Protein AF-A0A259DR73-F1 (afdb_monomer_lite)

Foldseek 3Di:
DVVVVVVVVVVVVVVVVVVVVCVPVVVVVVVVVLLVLLVVQVVLQVLLLVLQLVVCVVVVHFDWQALFSCVSPPVSPVDTRARPQPSHHFTFADQQRARPGDGGFKTKDWDDLVSLQSQLSFQVVLVHHSHAAADRTDDPGQWGKHADCDDRHVDHHGIIMTMGTRD

pLDDT: mean 85.94, std 10.01, range [55.09, 95.25]

Structure (mmCIF, N/CA/C/O backbone):
data_AF-A0A259DR73-F1
#
_entry.id   AF-A0A259DR73-F1
#
loop_
_atom_site.group_PDB
_atom_site.id
_atom_site.type_symbol
_atom_site.label_atom_id
_atom_site.label_alt_id
_atom_site.label_comp_id
_atom_site.label_asym_id
_atom_site.label_entity_id
_atom_site.label_seq_id
_atom_site.pdbx_PDB_ins_code
_atom_site.Cartn_x
_atom_site.Cartn_y
_atom_site.Cartn_z
_atom_site.occupancy
_atom_site.B_iso_or_equiv
_atom_site.auth_seq_id
_atom_site.auth_comp_id
_atom_site.auth_asym_id
_atom_site.auth_atom_id
_atom_site.pdbx_PDB_model_num
ATOM 1 N N . MET A 1 1 ? 30.037 30.931 -51.517 1.00 56.00 1 MET A N 1
ATOM 2 C CA . MET A 1 1 ? 29.600 29.551 -51.194 1.00 56.00 1 MET A CA 1
ATOM 3 C C . MET A 1 1 ? 30.003 29.092 -49.783 1.00 56.00 1 MET A C 1
ATOM 5 O O . MET A 1 1 ? 29.353 28.203 -49.258 1.00 56.00 1 MET A O 1
ATOM 9 N N . ALA A 1 2 ? 30.996 29.715 -49.125 1.00 55.09 2 ALA A N 1
ATOM 10 C CA . ALA A 1 2 ? 31.424 29.353 -47.763 1.00 55.09 2 ALA A CA 1
ATOM 11 C C . ALA A 1 2 ? 30.376 29.614 -46.653 1.00 55.09 2 ALA A C 1
ATOM 13 O O . ALA A 1 2 ? 30.299 28.851 -45.695 1.00 55.09 2 ALA A O 1
ATOM 14 N N . ASN A 1 3 ? 29.512 30.628 -46.808 1.00 58.41 3 ASN A N 1
ATOM 15 C CA . ASN A 1 3 ? 28.496 30.975 -45.797 1.00 58.41 3 ASN A CA 1
ATOM 16 C C . ASN A 1 3 ? 27.394 29.910 -45.634 1.00 58.41 3 ASN A C 1
ATOM 18 O O . ASN A 1 3 ? 26.783 29.823 -44.575 1.00 58.41 3 ASN A O 1
ATOM 22 N N . VAL A 1 4 ? 27.155 29.079 -46.655 1.00 63.78 4 VAL A N 1
ATOM 23 C CA . VAL A 1 4 ? 26.153 27.997 -46.598 1.00 63.78 4 VAL A CA 1
ATOM 24 C C . VAL A 1 4 ? 26.691 26.793 -45.816 1.00 63.78 4 VAL A C 1
ATOM 26 O O . VAL A 1 4 ? 25.956 26.169 -45.057 1.00 63.78 4 VAL A O 1
ATOM 29 N N . LEU A 1 5 ? 27.993 26.507 -45.930 1.00 61.19 5 LEU A N 1
ATOM 30 C CA . LEU A 1 5 ? 28.641 25.403 -45.214 1.00 61.19 5 LEU A CA 1
ATOM 31 C C . LEU A 1 5 ? 28.715 25.650 -43.701 1.00 61.19 5 LEU A C 1
ATOM 33 O O . LEU A 1 5 ? 28.442 24.739 -42.925 1.00 61.19 5 LEU A O 1
ATOM 37 N N . LEU A 1 6 ? 29.001 26.885 -43.275 1.00 63.97 6 LEU A N 1
ATOM 38 C CA . LEU A 1 6 ? 29.009 27.255 -41.852 1.00 63.97 6 LEU A CA 1
ATOM 39 C C . LEU A 1 6 ? 27.612 27.167 -41.207 1.00 63.97 6 LEU A C 1
ATOM 41 O O . LEU A 1 6 ? 27.499 26.759 -40.053 1.00 63.97 6 LEU A O 1
ATOM 45 N N . GLY A 1 7 ? 26.548 27.480 -41.957 1.00 66.25 7 GLY A N 1
ATOM 46 C CA . GLY A 1 7 ? 25.166 27.362 -41.478 1.00 66.25 7 GLY A CA 1
ATOM 47 C C . GLY A 1 7 ? 24.722 25.914 -41.245 1.00 66.25 7 GLY A C 1
ATOM 48 O O . GLY A 1 7 ? 24.082 25.619 -40.238 1.00 66.25 7 GLY A O 1
ATOM 49 N N . ILE A 1 8 ? 25.110 24.991 -42.131 1.00 72.94 8 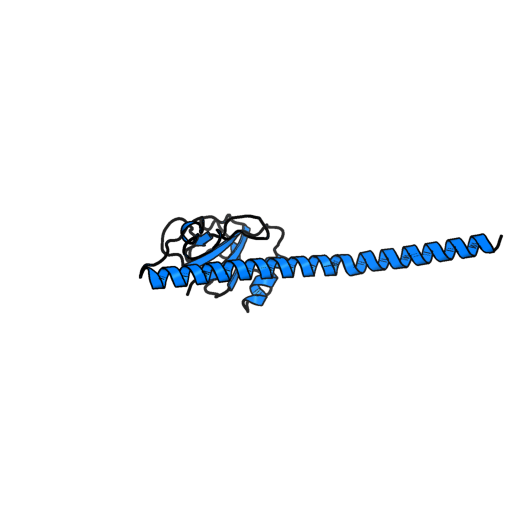ILE A N 1
ATOM 50 C CA . ILE A 1 8 ? 24.753 23.567 -42.008 1.00 72.94 8 ILE A CA 1
ATOM 51 C C . ILE A 1 8 ? 25.466 22.922 -40.812 1.00 72.94 8 ILE A C 1
ATOM 53 O O . ILE A 1 8 ? 24.841 22.177 -40.059 1.00 72.94 8 ILE A O 1
ATOM 57 N N . VAL A 1 9 ? 26.740 23.254 -40.573 1.00 71.81 9 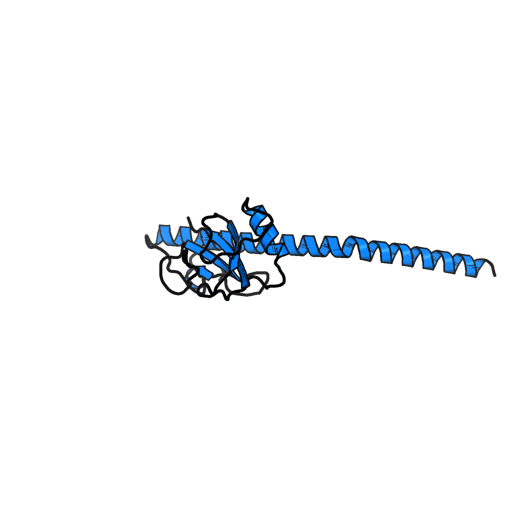VAL A N 1
ATOM 58 C CA . VAL A 1 9 ? 27.486 22.740 -39.409 1.00 71.81 9 VAL A CA 1
ATOM 59 C C . VAL A 1 9 ? 26.875 23.231 -38.089 1.00 71.81 9 VAL A C 1
ATOM 61 O O . VAL A 1 9 ? 26.753 22.450 -37.146 1.00 71.81 9 VAL A O 1
ATOM 64 N N . GLY A 1 10 ? 26.417 24.487 -38.028 1.00 73.31 10 GLY A N 1
ATOM 65 C CA . GLY A 1 10 ? 25.729 25.027 -36.850 1.00 73.31 10 GLY A CA 1
ATOM 66 C C . GLY A 1 10 ? 24.418 24.303 -36.525 1.00 73.31 10 GLY A C 1
ATOM 67 O O . GLY A 1 10 ? 24.150 24.003 -35.363 1.00 73.31 10 GLY A O 1
ATOM 68 N N . ILE A 1 11 ? 23.629 23.952 -37.546 1.00 78.06 11 ILE A N 1
ATOM 69 C CA . ILE A 1 11 ? 22.363 23.224 -37.363 1.00 78.06 11 ILE A CA 1
ATOM 70 C C . ILE A 1 11 ? 22.615 21.787 -36.895 1.00 78.06 11 ILE A C 1
ATOM 72 O O . ILE A 1 11 ? 21.940 21.321 -35.980 1.00 78.06 11 ILE A O 1
ATOM 76 N N . VAL A 1 12 ? 23.608 21.091 -37.460 1.00 76.50 12 VAL A N 1
ATOM 77 C CA . VAL A 1 12 ? 23.939 19.712 -37.053 1.00 76.50 12 VAL A CA 1
ATOM 78 C C . VAL A 1 12 ? 24.401 19.657 -35.593 1.00 76.50 12 VAL A C 1
ATOM 80 O O . VAL A 1 12 ? 23.997 18.755 -34.860 1.00 76.50 12 VAL A O 1
ATOM 83 N N . LEU A 1 13 ? 25.172 20.647 -35.131 1.00 77.94 13 LEU A N 1
ATOM 84 C CA . LEU A 1 13 ? 25.562 20.749 -33.722 1.00 77.94 13 LEU A CA 1
ATOM 85 C C . LEU A 1 13 ? 24.364 21.041 -32.808 1.00 77.94 13 LEU A C 1
ATOM 87 O O . LEU A 1 13 ? 24.239 20.426 -31.751 1.00 77.94 13 LEU A O 1
ATOM 91 N N . PHE A 1 14 ? 23.449 21.921 -33.219 1.00 76.69 14 PHE A N 1
ATOM 92 C CA . PHE A 1 14 ? 22.260 22.246 -32.425 1.00 76.69 14 PHE A CA 1
ATOM 93 C C . PHE A 1 14 ? 21.297 21.055 -32.295 1.00 76.69 14 PHE A C 1
ATOM 95 O O . PHE A 1 14 ? 20.758 20.806 -31.218 1.00 76.69 14 PHE A O 1
ATOM 102 N N . VAL A 1 15 ? 21.131 20.277 -33.370 1.00 76.69 15 VAL A N 1
ATOM 103 C CA . VAL A 1 15 ? 20.345 19.033 -33.355 1.00 76.69 15 VAL A CA 1
ATOM 104 C C . VAL A 1 15 ? 21.037 17.949 -32.520 1.00 76.69 15 VAL A C 1
ATOM 106 O O . VAL A 1 15 ? 20.371 17.241 -31.774 1.00 76.69 15 VAL A O 1
ATOM 109 N N . GLY A 1 16 ? 22.368 17.840 -32.573 1.00 73.19 16 GLY A N 1
ATOM 110 C CA . GLY A 1 16 ? 23.120 16.892 -31.745 1.00 73.19 16 GLY A CA 1
ATOM 111 C C . GLY A 1 16 ? 22.995 17.167 -30.242 1.00 73.19 16 GLY A C 1
ATOM 112 O O . GLY A 1 16 ? 22.756 16.242 -29.465 1.00 73.19 16 GLY A O 1
ATOM 113 N N . LEU A 1 17 ? 23.093 18.437 -29.825 1.00 68.75 17 LEU A N 1
ATOM 114 C CA . LEU A 1 17 ? 22.930 18.817 -28.417 1.00 68.75 17 LEU A CA 1
ATOM 115 C C . LEU A 1 17 ? 21.487 18.651 -27.919 1.00 68.75 17 LEU A C 1
ATOM 117 O O . LEU A 1 17 ? 21.289 18.237 -26.776 1.00 68.75 17 LEU A O 1
ATOM 121 N N . SER A 1 18 ? 20.480 18.941 -28.747 1.00 69.00 18 SER A N 1
ATOM 122 C CA . SER A 1 18 ? 19.077 18.766 -28.349 1.00 69.00 18 SER A CA 1
ATOM 123 C C . SER A 1 18 ? 18.697 17.290 -28.208 1.00 69.00 18 SER A C 1
ATOM 125 O O . SER A 1 18 ? 18.012 16.928 -27.250 1.00 69.00 18 SER A O 1
ATOM 127 N N . LEU A 1 19 ? 19.205 16.423 -29.090 1.00 63.12 19 LEU A N 1
ATOM 128 C CA . LEU A 1 19 ? 18.989 14.979 -29.001 1.00 63.12 19 LEU A CA 1
ATOM 129 C C . LEU A 1 19 ? 19.685 14.377 -27.770 1.00 63.12 19 LEU A C 1
ATOM 131 O O . LEU A 1 19 ? 19.090 13.559 -27.069 1.00 63.12 19 LEU A O 1
ATOM 135 N N . ALA A 1 20 ? 20.901 14.835 -27.456 1.00 64.62 20 ALA A N 1
ATOM 136 C CA . ALA A 1 20 ? 21.609 14.438 -26.240 1.00 64.62 20 ALA A CA 1
ATOM 137 C C . ALA A 1 20 ? 20.851 14.876 -24.971 1.00 64.62 20 ALA A C 1
ATOM 139 O O . ALA A 1 20 ? 20.664 14.070 -24.058 1.00 64.62 20 ALA A O 1
ATOM 140 N N . GLY A 1 21 ? 20.330 16.108 -24.942 1.00 61.81 21 GLY A N 1
ATOM 141 C CA . GLY A 1 21 ? 19.495 16.606 -23.845 1.00 61.81 21 GLY A CA 1
ATOM 142 C C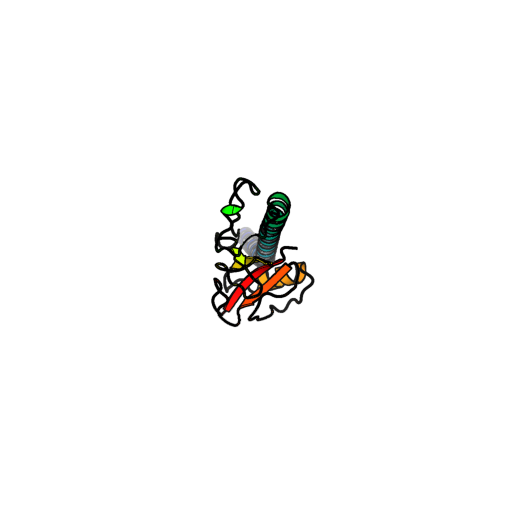 . GLY A 1 21 ? 18.214 15.789 -23.656 1.00 61.81 21 GLY A C 1
ATOM 143 O O . GLY A 1 21 ? 17.925 15.344 -22.548 1.00 61.81 21 GLY A O 1
ATOM 144 N N . ALA A 1 22 ? 17.482 15.505 -24.735 1.00 62.19 22 ALA A N 1
ATOM 145 C CA . ALA A 1 22 ? 16.272 14.687 -24.666 1.00 62.19 22 ALA A CA 1
ATOM 146 C C . ALA A 1 22 ? 16.558 13.255 -24.174 1.00 62.19 22 ALA A C 1
ATOM 148 O O . ALA A 1 22 ? 15.809 12.726 -23.353 1.00 62.19 22 ALA A O 1
ATOM 149 N N . SER A 1 23 ? 17.665 12.646 -24.619 1.00 62.84 23 SER A N 1
ATOM 150 C CA . SER A 1 23 ? 18.036 11.284 -24.209 1.00 62.84 23 SER A CA 1
ATOM 151 C C . SER A 1 23 ? 18.488 11.167 -22.751 1.00 62.84 23 SER A C 1
ATOM 153 O O . SER A 1 23 ? 18.261 10.131 -22.134 1.00 62.84 23 SER A O 1
ATOM 155 N N . TYR A 1 24 ? 19.099 12.212 -22.185 1.00 63.66 24 TYR A N 1
ATOM 156 C CA . TYR A 1 24 ? 19.611 12.180 -20.814 1.00 63.66 24 TYR A CA 1
ATOM 157 C C . TYR A 1 24 ? 18.548 12.589 -19.785 1.00 63.66 24 TYR A C 1
ATOM 159 O O . TYR A 1 24 ? 18.419 11.960 -18.738 1.00 63.66 24 TYR A O 1
ATOM 167 N N . PHE A 1 25 ? 17.739 13.609 -20.087 1.00 62.25 25 PHE A N 1
ATOM 168 C CA . PHE A 1 25 ? 16.704 14.093 -19.166 1.00 62.25 25 PHE A CA 1
ATOM 169 C C . PHE A 1 25 ? 15.415 13.255 -19.185 1.00 62.25 25 PHE A C 1
ATOM 171 O O . PHE A 1 25 ? 14.678 13.253 -18.198 1.00 62.25 25 PHE A O 1
ATOM 178 N N . GLY A 1 26 ? 15.144 12.517 -20.266 1.00 61.53 26 GLY A N 1
ATOM 179 C CA . GLY A 1 26 ? 13.992 11.613 -20.368 1.00 61.53 26 GLY A CA 1
ATOM 180 C C . GLY A 1 26 ? 13.895 10.583 -19.228 1.00 61.53 26 GLY A C 1
ATOM 181 O O . GLY A 1 26 ? 12.913 10.608 -18.488 1.00 61.53 26 GLY A O 1
ATOM 182 N N . PRO A 1 27 ? 14.894 9.705 -19.026 1.00 65.25 27 PRO A N 1
ATOM 183 C CA . PRO A 1 27 ? 14.836 8.696 -17.964 1.00 65.25 27 PRO A CA 1
ATOM 184 C C . PRO A 1 27 ? 14.828 9.312 -16.554 1.00 65.25 27 PRO A C 1
ATOM 186 O O . PRO A 1 27 ? 14.028 8.915 -15.716 1.00 65.25 27 PRO A O 1
ATOM 189 N N . LEU A 1 28 ? 15.609 10.371 -16.314 1.00 62.16 28 LEU A N 1
ATOM 190 C CA . LEU A 1 28 ? 15.656 11.043 -15.005 1.00 62.16 28 LEU A CA 1
ATOM 191 C C . LEU A 1 28 ? 14.304 11.639 -14.578 1.00 62.16 28 LEU A C 1
ATOM 193 O O . LEU A 1 28 ? 13.974 11.659 -13.393 1.00 62.16 28 LEU A O 1
ATOM 197 N N . THR A 1 29 ? 13.514 12.140 -15.530 1.00 66.38 29 THR A N 1
ATOM 198 C CA . THR A 1 29 ? 12.187 12.705 -15.235 1.00 66.38 29 THR A CA 1
ATOM 199 C C . THR A 1 29 ? 11.130 11.627 -14.995 1.00 66.38 29 THR A C 1
ATOM 201 O O . THR A 1 29 ? 10.272 11.810 -14.132 1.00 66.38 29 THR A O 1
ATOM 204 N N . SER A 1 30 ? 11.219 10.490 -15.692 1.00 71.75 30 SER A N 1
ATOM 205 C CA . SER A 1 30 ? 10.404 9.290 -15.441 1.00 71.75 30 SER A CA 1
ATOM 206 C C . SER A 1 30 ? 10.564 8.781 -14.005 1.00 71.75 30 SER A C 1
ATOM 208 O O . SER A 1 30 ? 9.573 8.564 -13.296 1.00 71.75 30 SER A O 1
ATOM 210 N N . ASP A 1 31 ? 11.810 8.656 -13.554 1.00 75.81 31 ASP A N 1
ATOM 211 C CA . ASP A 1 31 ?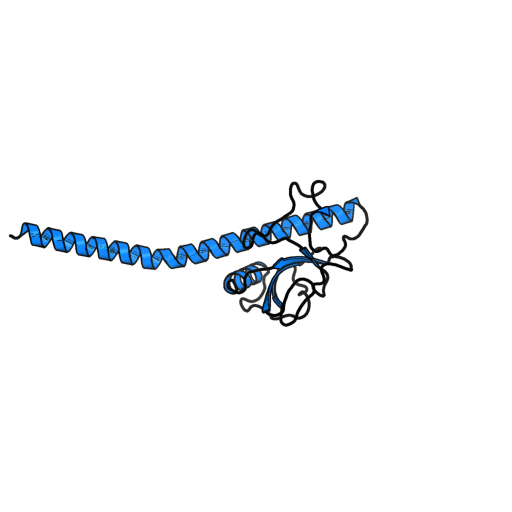 12.129 8.093 -12.241 1.00 75.81 31 ASP A CA 1
ATOM 212 C C . ASP A 1 31 ? 11.656 9.031 -11.123 1.00 75.81 31 ASP A C 1
ATOM 214 O O . ASP A 1 31 ? 10.970 8.605 -10.191 1.00 75.81 31 ASP A O 1
ATOM 218 N N . ALA A 1 32 ? 11.901 10.338 -11.277 1.00 79.31 32 ALA A N 1
ATOM 219 C CA . ALA A 1 32 ? 11.442 11.358 -10.335 1.00 79.31 32 ALA A CA 1
ATOM 220 C C . ALA A 1 32 ? 9.907 11.414 -10.216 1.00 79.31 32 ALA A C 1
ATOM 222 O O . ALA A 1 32 ? 9.371 11.594 -9.121 1.00 79.31 32 ALA A O 1
ATOM 223 N N . MET A 1 33 ? 9.171 11.235 -11.321 1.00 83.06 33 MET A N 1
ATOM 224 C CA . MET A 1 33 ? 7.705 11.160 -11.276 1.00 83.06 33 MET A CA 1
ATOM 225 C C . MET A 1 33 ? 7.215 9.903 -10.553 1.00 83.06 33 MET A C 1
ATOM 227 O O . MET A 1 33 ? 6.224 9.965 -9.823 1.00 83.06 33 MET A O 1
ATOM 231 N N . THR A 1 34 ? 7.894 8.773 -10.741 1.00 84.88 34 THR A N 1
ATOM 232 C CA . THR A 1 34 ? 7.565 7.507 -10.072 1.00 84.88 34 THR A CA 1
ATOM 233 C C . THR A 1 34 ? 7.793 7.608 -8.564 1.00 84.88 34 THR A C 1
ATOM 235 O O . THR A 1 34 ? 6.922 7.240 -7.778 1.00 84.88 34 THR A O 1
ATOM 238 N N . GLU A 1 35 ? 8.911 8.200 -8.151 1.00 86.56 35 GLU A N 1
ATOM 239 C CA . GLU A 1 35 ? 9.231 8.496 -6.753 1.00 86.56 35 GLU A CA 1
ATOM 240 C C . GLU A 1 35 ? 8.231 9.476 -6.111 1.00 86.56 35 GLU A C 1
ATOM 242 O O . GLU A 1 35 ? 7.744 9.240 -4.999 1.00 86.56 35 GLU A O 1
ATOM 247 N N . ALA A 1 36 ? 7.847 10.539 -6.823 1.00 87.00 36 ALA A N 1
ATOM 248 C CA . ALA A 1 36 ? 6.848 11.492 -6.345 1.00 87.00 36 ALA A CA 1
ATOM 249 C C . ALA A 1 36 ? 5.471 10.833 -6.150 1.00 87.00 36 ALA A C 1
ATOM 251 O O . ALA A 1 36 ? 4.813 11.043 -5.129 1.00 87.00 36 ALA A O 1
ATOM 252 N N . ARG A 1 37 ? 5.048 9.986 -7.098 1.00 89.69 37 ARG A N 1
ATOM 253 C CA . ARG A 1 37 ? 3.800 9.212 -7.007 1.00 89.69 37 ARG A CA 1
ATOM 254 C C . ARG A 1 37 ? 3.824 8.214 -5.852 1.00 89.69 37 ARG A C 1
ATOM 256 O O . ARG A 1 37 ? 2.840 8.122 -5.118 1.00 89.69 37 ARG A O 1
ATOM 263 N N . ALA A 1 38 ? 4.942 7.515 -5.659 1.00 90.19 38 ALA A N 1
ATOM 264 C CA . ALA A 1 38 ? 5.133 6.603 -4.536 1.00 90.19 38 ALA A CA 1
ATOM 265 C C . ALA A 1 38 ? 5.010 7.330 -3.194 1.00 90.19 38 ALA A C 1
ATOM 267 O O . ALA A 1 38 ? 4.295 6.878 -2.302 1.00 90.19 38 ALA A O 1
ATOM 268 N N . SER A 1 39 ? 5.672 8.482 -3.075 1.00 91.62 39 SER A N 1
ATOM 269 C CA . SER A 1 39 ? 5.646 9.316 -1.872 1.00 91.62 39 SER A CA 1
ATOM 270 C C . SER A 1 39 ? 4.238 9.832 -1.576 1.00 91.62 39 SER A C 1
ATOM 272 O O . SER A 1 39 ? 3.776 9.744 -0.439 1.00 91.62 39 SER A O 1
ATOM 274 N N . GLY A 1 40 ? 3.517 10.282 -2.609 1.00 91.94 40 GLY A N 1
ATOM 275 C CA . GLY A 1 40 ? 2.112 10.671 -2.496 1.00 91.94 40 GLY A CA 1
ATOM 276 C C . GLY A 1 40 ? 1.234 9.528 -1.985 1.00 91.94 40 GLY A C 1
ATOM 277 O O . GLY A 1 40 ? 0.471 9.716 -1.042 1.00 91.94 40 GLY A O 1
ATOM 278 N N . LEU A 1 41 ? 1.397 8.319 -2.534 1.00 93.00 41 LEU A N 1
ATOM 279 C CA . LEU A 1 41 ? 0.658 7.141 -2.080 1.00 93.00 41 LEU A CA 1
ATOM 280 C C . LEU A 1 41 ? 0.975 6.780 -0.621 1.00 93.00 41 LEU A C 1
ATOM 282 O O . LEU A 1 41 ? 0.053 6.531 0.152 1.00 93.00 41 LEU A O 1
ATOM 286 N N . ILE A 1 42 ? 2.251 6.781 -0.220 1.00 93.62 42 ILE A N 1
ATOM 287 C CA . ILE A 1 42 ? 2.658 6.536 1.175 1.00 93.62 42 ILE A CA 1
ATOM 288 C C . ILE A 1 42 ? 1.997 7.553 2.108 1.00 93.62 42 ILE A C 1
ATOM 290 O O . ILE A 1 42 ? 1.501 7.183 3.174 1.00 93.62 42 ILE A O 1
ATOM 294 N N . GLN A 1 43 ? 1.958 8.824 1.708 1.00 93.69 43 GLN A N 1
ATOM 295 C CA . GLN A 1 43 ? 1.341 9.873 2.505 1.00 93.69 43 GLN A CA 1
ATOM 296 C C . GLN A 1 43 ? -0.170 9.667 2.640 1.00 93.69 43 GLN A C 1
ATOM 298 O O . GLN A 1 43 ? -0.674 9.741 3.759 1.00 93.69 43 GLN A O 1
ATOM 303 N N . THR A 1 44 ? -0.871 9.312 1.558 1.00 93.38 44 THR A N 1
ATOM 304 C CA . THR A 1 44 ? -2.299 8.957 1.596 1.00 93.38 44 THR A CA 1
ATOM 305 C C . THR A 1 44 ? -2.570 7.752 2.502 1.00 93.38 44 THR A C 1
ATOM 307 O O . THR A 1 44 ? -3.508 7.772 3.299 1.00 93.38 44 THR A O 1
ATOM 310 N N . LEU A 1 45 ? -1.751 6.699 2.427 1.00 94.50 45 LEU A N 1
ATOM 311 C CA . LEU A 1 45 ? -1.885 5.538 3.315 1.00 94.50 45 LEU A CA 1
ATOM 312 C C . LEU A 1 45 ? -1.640 5.932 4.780 1.00 94.50 45 LEU A C 1
ATOM 314 O O . LEU A 1 45 ? -2.378 5.495 5.661 1.00 94.50 45 LEU A O 1
ATOM 318 N N . SER A 1 46 ? -0.666 6.810 5.038 1.00 94.75 46 SER A N 1
ATOM 319 C CA . SER A 1 46 ? -0.344 7.301 6.382 1.00 94.75 46 SER A CA 1
ATOM 320 C C . SER A 1 46 ? -1.438 8.151 7.001 1.00 94.75 46 SER A C 1
ATOM 322 O O . SER A 1 46 ? -1.776 7.950 8.167 1.00 94.75 46 SER A O 1
ATOM 324 N N . THR A 1 47 ? -2.006 9.094 6.250 1.00 94.25 47 THR A N 1
ATOM 325 C CA . THR A 1 47 ? -3.118 9.915 6.741 1.00 94.25 47 THR A CA 1
ATOM 326 C C . THR A 1 47 ? -4.338 9.052 7.029 1.00 94.25 47 THR A C 1
ATOM 328 O O . THR A 1 47 ? -4.941 9.193 8.089 1.00 94.25 47 THR A O 1
ATOM 331 N N . THR A 1 48 ? -4.632 8.088 6.156 1.00 94.38 48 THR A N 1
ATOM 332 C CA . THR A 1 48 ? -5.733 7.137 6.352 1.00 94.38 48 THR A CA 1
ATOM 333 C C . THR A 1 48 ? -5.514 6.267 7.592 1.00 94.38 48 THR A C 1
ATOM 335 O O . THR A 1 48 ? -6.414 6.148 8.418 1.00 94.38 48 THR A O 1
ATOM 338 N N . ALA A 1 49 ? -4.317 5.698 7.780 1.00 94.88 49 ALA A N 1
ATOM 339 C CA . ALA A 1 49 ? -4.009 4.866 8.946 1.00 94.88 49 ALA A CA 1
ATOM 340 C C . ALA A 1 49 ? -4.128 5.661 10.256 1.00 94.88 49 ALA A C 1
ATOM 342 O O . ALA A 1 49 ? -4.694 5.184 11.238 1.00 94.88 49 ALA A O 1
ATOM 343 N N . LYS A 1 50 ? -3.662 6.916 10.255 1.00 94.31 50 LYS A N 1
ATOM 344 C CA . LYS A 1 50 ? -3.824 7.829 11.394 1.00 94.31 50 LYS A CA 1
ATOM 345 C C . LYS A 1 50 ? -5.292 8.149 11.669 1.00 94.31 50 LYS A C 1
ATOM 347 O O . LYS A 1 50 ? -5.686 8.125 12.829 1.00 94.31 50 LYS A O 1
ATOM 352 N N . ALA A 1 51 ? -6.096 8.406 10.638 1.00 94.25 51 ALA A N 1
ATOM 353 C CA . ALA A 1 51 ? -7.527 8.658 10.794 1.00 94.25 51 ALA A CA 1
ATOM 354 C C . ALA A 1 51 ? -8.255 7.452 11.406 1.00 94.25 51 ALA A C 1
ATOM 356 O O . ALA A 1 51 ? -9.045 7.620 12.332 1.00 94.25 51 ALA A O 1
ATOM 357 N N . VAL A 1 52 ? -7.921 6.230 10.972 1.00 95.12 52 VAL A N 1
ATOM 358 C CA . VAL A 1 52 ? -8.439 4.997 11.589 1.00 95.12 52 VAL A CA 1
ATOM 359 C C . VAL A 1 52 ? -8.060 4.917 13.070 1.00 95.12 52 VAL A C 1
ATOM 361 O O . VAL A 1 52 ? -8.904 4.593 13.902 1.00 95.12 52 VAL A O 1
ATOM 364 N N . ASN A 1 53 ? -6.818 5.248 13.424 1.00 94.12 53 ASN A N 1
ATOM 365 C CA . ASN A 1 53 ? -6.368 5.234 14.817 1.00 94.12 53 ASN A CA 1
ATOM 366 C C . ASN A 1 53 ? -7.093 6.259 15.692 1.00 94.12 53 ASN A C 1
ATOM 368 O O . ASN A 1 53 ? -7.453 5.950 16.828 1.00 94.12 53 ASN A O 1
ATOM 372 N N . VAL A 1 54 ? -7.332 7.463 15.168 1.00 93.81 54 VAL A N 1
ATOM 373 C CA . VAL A 1 54 ? -8.115 8.491 15.865 1.00 93.81 54 VAL A CA 1
ATOM 374 C C . VAL A 1 54 ? -9.550 8.008 16.067 1.00 93.81 54 VAL A C 1
ATOM 376 O O . VAL A 1 54 ? -10.019 7.999 17.202 1.00 93.81 54 VAL A O 1
ATOM 379 N N . ARG A 1 55 ? -10.199 7.487 15.018 1.00 93.94 55 ARG A N 1
ATOM 380 C CA . ARG A 1 55 ? -11.543 6.896 15.110 1.00 93.94 55 ARG A CA 1
ATOM 381 C C . ARG A 1 55 ? -11.623 5.795 16.157 1.00 93.94 55 ARG A C 1
ATOM 383 O O . ARG A 1 55 ? -12.527 5.813 16.989 1.00 93.94 55 ARG A O 1
ATOM 390 N N . ASN A 1 56 ? -10.677 4.857 16.136 1.00 93.81 56 ASN A N 1
ATOM 391 C CA . ASN A 1 56 ? -10.667 3.739 17.077 1.00 93.81 56 ASN A CA 1
ATOM 392 C C . ASN A 1 56 ? -10.564 4.219 18.529 1.00 93.81 56 ASN A C 1
ATOM 394 O O . ASN A 1 56 ? -11.183 3.653 19.428 1.00 93.81 56 ASN A O 1
ATOM 398 N N . ARG A 1 57 ? -9.780 5.278 18.752 1.00 93.38 57 ARG A N 1
ATOM 399 C CA . ARG A 1 57 ? -9.598 5.878 20.070 1.00 93.38 57 ARG A CA 1
ATOM 400 C C . ARG A 1 57 ? -10.831 6.650 20.535 1.00 93.38 57 ARG A C 1
ATOM 402 O O . ARG A 1 57 ? -11.160 6.573 21.710 1.00 93.38 57 ARG A O 1
ATOM 409 N N . GLU A 1 58 ? -11.483 7.396 19.650 1.00 93.50 58 GLU A N 1
ATOM 410 C CA . GLU A 1 58 ? -12.649 8.216 20.003 1.00 93.50 58 GLU A CA 1
ATOM 411 C C . GLU A 1 58 ? -13.923 7.395 20.190 1.00 93.50 58 GLU A C 1
ATOM 413 O O . GLU A 1 58 ? -14.720 7.689 21.075 1.00 93.50 58 GLU A O 1
ATOM 418 N N . GLN A 1 59 ? -14.114 6.356 19.377 1.00 92.00 59 GLN A N 1
ATOM 419 C CA . GLN A 1 59 ? -15.304 5.508 19.438 1.00 92.00 59 GLN A CA 1
ATOM 420 C C . GLN A 1 59 ? -15.133 4.301 20.365 1.00 92.00 59 GLN A C 1
ATOM 422 O O . GLN A 1 59 ? -16.068 3.517 20.487 1.00 92.00 59 GLN A O 1
ATOM 427 N N . GLU A 1 60 ? -13.948 4.112 20.958 1.00 90.75 60 GLU A N 1
ATOM 428 C CA . GLU A 1 60 ? -13.584 2.941 21.775 1.00 90.75 60 GLU A CA 1
ATOM 429 C C . GLU A 1 60 ? -13.888 1.597 21.079 1.00 90.75 60 GLU A C 1
ATOM 431 O O . GLU A 1 60 ? -14.149 0.572 21.710 1.00 90.75 60 GLU A O 1
ATOM 436 N N . THR A 1 61 ? -13.862 1.592 19.745 1.00 90.81 61 THR A N 1
ATOM 437 C CA . THR A 1 61 ? -14.177 0.432 18.906 1.00 90.81 61 THR A CA 1
ATOM 438 C C . THR A 1 61 ? -13.078 0.207 17.882 1.00 90.81 61 THR A C 1
ATOM 440 O O . THR A 1 61 ? -12.314 1.107 17.551 1.00 90.81 61 THR A O 1
ATOM 443 N N . MET A 1 62 ? -12.975 -1.016 17.366 1.00 90.81 62 MET A N 1
ATOM 444 C CA . MET A 1 62 ? -12.040 -1.315 16.284 1.00 90.81 62 MET A CA 1
ATOM 445 C C . MET A 1 62 ? -12.731 -1.172 14.931 1.00 90.81 62 MET A C 1
ATOM 447 O O . MET A 1 62 ? -13.808 -1.725 14.712 1.00 90.81 62 MET A O 1
ATOM 451 N N . THR A 1 63 ? -12.092 -0.457 14.009 1.00 92.56 63 THR A N 1
ATOM 452 C CA . THR A 1 63 ? -12.568 -0.310 12.631 1.00 92.56 63 THR A CA 1
ATOM 453 C C . THR A 1 63 ? -12.534 -1.657 11.908 1.00 92.56 63 THR A C 1
ATOM 455 O O . THR A 1 63 ? -11.530 -2.375 11.933 1.00 92.56 63 THR A O 1
ATOM 458 N N . SER A 1 64 ? -13.645 -2.016 11.267 1.00 92.69 64 SER A N 1
ATOM 459 C CA . SER A 1 64 ? -13.743 -3.220 10.448 1.00 92.69 64 SER A CA 1
ATOM 460 C C . SER A 1 64 ? -13.007 -3.061 9.121 1.00 92.69 64 SER A C 1
ATOM 462 O O . SER A 1 64 ? -12.879 -1.963 8.585 1.00 92.69 64 SER A O 1
ATOM 464 N N . ALA A 1 65 ? -12.533 -4.174 8.569 1.00 92.94 65 ALA A N 1
ATOM 465 C CA . ALA A 1 65 ? -12.029 -4.209 7.205 1.00 92.94 65 ALA A CA 1
ATOM 466 C C . ALA A 1 65 ? -13.144 -3.832 6.216 1.00 92.94 65 ALA A C 1
ATOM 468 O O . ALA A 1 65 ? -14.277 -4.297 6.350 1.00 92.94 65 ALA A O 1
ATOM 469 N N . SER A 1 66 ? -12.806 -3.006 5.229 1.00 92.50 66 SER A N 1
ATOM 470 C CA . SER A 1 66 ? -13.757 -2.383 4.311 1.00 92.50 66 SER A CA 1
ATOM 471 C C . SER A 1 66 ? -13.112 -2.108 2.953 1.00 92.50 66 SER A C 1
ATOM 473 O O . SER A 1 66 ? -11.935 -1.751 2.850 1.00 92.50 66 SER A O 1
ATOM 475 N N . ALA A 1 67 ? -13.889 -2.281 1.883 1.00 89.50 67 ALA A N 1
ATOM 476 C CA . ALA A 1 67 ? -13.453 -2.043 0.506 1.00 89.50 67 ALA A CA 1
ATOM 477 C C . ALA A 1 67 ? -13.402 -0.545 0.154 1.00 89.50 67 ALA A C 1
ATOM 479 O O . ALA A 1 67 ? -13.006 -0.178 -0.951 1.00 89.50 67 ALA A O 1
ATOM 480 N N . ASN A 1 68 ? -13.819 0.318 1.077 1.00 88.31 68 ASN A N 1
ATOM 481 C CA . ASN A 1 68 ? -13.666 1.757 0.982 1.00 88.31 68 ASN A CA 1
ATOM 482 C C . ASN A 1 68 ? -13.339 2.337 2.363 1.00 88.31 68 ASN A C 1
ATOM 484 O O . ASN A 1 68 ? -13.343 1.648 3.379 1.00 88.31 68 ASN A O 1
ATOM 488 N N . THR A 1 69 ? -13.030 3.622 2.373 1.00 88.19 69 THR A N 1
ATOM 489 C CA . THR A 1 69 ? -12.710 4.411 3.567 1.00 88.19 69 THR A CA 1
ATOM 490 C C . THR A 1 69 ? -13.720 5.538 3.762 1.00 88.19 69 THR A C 1
ATOM 492 O O . THR A 1 69 ? -13.452 6.497 4.479 1.00 88.19 69 THR A O 1
ATOM 495 N N . SER A 1 70 ? -14.896 5.430 3.135 1.00 88.06 70 SER A N 1
ATOM 496 C CA . SER A 1 70 ? -15.938 6.458 3.195 1.00 88.06 70 SER A CA 1
ATOM 497 C C . SER A 1 70 ? -16.480 6.649 4.609 1.00 88.06 70 SER A C 1
ATOM 499 O O . SER A 1 70 ? -16.924 7.732 4.941 1.00 88.06 70 SER A O 1
ATOM 501 N N . GLU A 1 71 ? -16.376 5.633 5.463 1.00 87.19 71 GLU A N 1
ATOM 502 C CA . GLU A 1 71 ? -16.721 5.690 6.894 1.00 87.19 71 GLU A CA 1
ATOM 503 C C . GLU A 1 71 ? -15.793 6.603 7.717 1.00 87.19 71 GLU A C 1
ATOM 505 O O . GLU A 1 71 ? -16.118 6.943 8.852 1.00 87.19 71 GLU A O 1
ATOM 510 N N . LEU A 1 72 ? -14.634 6.984 7.170 1.00 88.19 72 LEU A N 1
ATOM 511 C CA . LEU A 1 72 ? -13.711 7.928 7.804 1.00 88.19 72 LEU A CA 1
ATOM 512 C C . LEU A 1 72 ? -14.018 9.382 7.429 1.00 88.19 72 LEU A C 1
ATOM 514 O O . LEU A 1 72 ? -13.537 10.281 8.108 1.00 88.19 72 LEU A O 1
ATOM 518 N N . ALA A 1 73 ? -14.788 9.627 6.368 1.00 88.94 73 ALA A N 1
ATOM 519 C CA . ALA A 1 73 ? -15.130 10.968 5.908 1.00 88.94 73 ALA A CA 1
ATOM 520 C C . ALA A 1 73 ? -16.627 11.256 6.139 1.00 88.94 73 ALA A C 1
ATOM 522 O O . ALA A 1 73 ? -17.457 10.377 5.909 1.00 88.94 73 ALA A O 1
ATOM 523 N N . PRO A 1 74 ? -17.014 12.477 6.550 1.00 89.00 74 PRO A N 1
ATOM 524 C CA . PRO A 1 74 ? -16.167 13.654 6.765 1.00 89.00 74 PRO A CA 1
ATOM 525 C C . PRO A 1 74 ? -15.556 13.754 8.178 1.00 89.00 74 PRO A C 1
ATOM 527 O O . PRO A 1 74 ? -14.813 14.690 8.455 1.00 89.00 74 PRO A O 1
ATOM 530 N N . ASP A 1 75 ? -15.886 12.832 9.086 1.00 88.69 75 ASP A N 1
ATOM 531 C CA . ASP A 1 75 ? -15.626 13.020 10.522 1.00 88.69 75 ASP A CA 1
ATOM 532 C C . ASP A 1 75 ? -14.132 12.973 10.899 1.00 88.69 75 ASP A C 1
ATOM 534 O O . ASP A 1 75 ? -13.693 13.709 11.779 1.00 88.69 75 ASP A O 1
ATOM 538 N N . PHE A 1 76 ? -13.335 12.137 10.224 1.00 90.94 76 PHE A N 1
ATOM 539 C CA . PHE A 1 76 ? -11.901 11.939 10.499 1.00 90.94 76 PHE A CA 1
ATOM 540 C C . PHE A 1 76 ? -10.989 12.319 9.324 1.00 90.94 76 PHE A C 1
ATOM 542 O O . PHE A 1 76 ? -9.779 12.476 9.499 1.00 90.94 76 PHE A O 1
ATOM 549 N N . LEU A 1 77 ? -11.554 12.447 8.125 1.00 91.50 77 LEU A N 1
ATOM 550 C CA . LEU A 1 77 ? -10.891 12.869 6.895 1.00 91.50 77 LEU A CA 1
ATOM 551 C C . LEU A 1 77 ? -11.801 13.849 6.160 1.00 91.50 77 LEU A C 1
ATOM 553 O O . LEU A 1 77 ? -12.997 13.604 6.049 1.00 91.50 77 LEU A O 1
ATOM 557 N N . GLU A 1 78 ? -11.226 14.914 5.602 1.00 89.94 78 GLU A N 1
ATOM 558 C CA . GLU A 1 78 ? -11.986 15.905 4.823 1.00 89.94 78 GLU A CA 1
ATOM 559 C C . GLU A 1 78 ? -12.644 15.274 3.586 1.00 89.94 78 GLU A C 1
ATOM 561 O O . GLU A 1 78 ? -13.784 15.588 3.250 1.00 89.94 78 GLU A O 1
ATOM 566 N N . GLU A 1 79 ? -11.943 14.343 2.934 1.00 91.69 79 GLU A N 1
ATOM 567 C CA . GLU A 1 79 ? -12.406 13.635 1.742 1.00 91.69 79 GLU A CA 1
ATOM 568 C C . GLU A 1 79 ? -12.013 12.153 1.793 1.00 91.69 79 GLU A C 1
ATOM 570 O O . GLU A 1 79 ? -11.067 11.757 2.480 1.00 91.69 79 GLU A O 1
ATOM 575 N N . THR A 1 80 ? -12.734 11.311 1.041 1.00 90.38 80 THR A N 1
ATOM 576 C CA . THR A 1 80 ? -12.399 9.882 0.945 1.00 90.38 80 THR A CA 1
ATOM 577 C C . THR A 1 80 ? -11.063 9.716 0.210 1.00 90.38 80 THR A C 1
ATOM 579 O O . THR A 1 80 ? -10.949 10.142 -0.942 1.00 90.38 80 THR A O 1
ATOM 582 N N . PRO A 1 81 ? -10.052 9.080 0.825 1.00 91.25 81 PRO A N 1
ATOM 583 C CA . PRO A 1 81 ? -8.733 8.964 0.231 1.00 91.25 81 PRO A CA 1
ATOM 584 C C . PRO A 1 81 ? -8.767 8.074 -1.014 1.00 91.25 81 PRO A C 1
ATOM 586 O O . PRO A 1 81 ? -9.248 6.936 -0.996 1.00 91.25 81 PRO A O 1
ATOM 589 N N . VAL A 1 82 ? -8.196 8.597 -2.095 1.00 91.56 82 VAL A N 1
ATOM 590 C CA . VAL A 1 82 ? -8.024 7.904 -3.375 1.00 91.56 82 VAL A CA 1
ATOM 591 C C . VAL A 1 82 ? -6.547 7.671 -3.655 1.00 91.56 82 VAL A C 1
ATOM 593 O O . VAL A 1 82 ? -5.683 8.449 -3.253 1.00 91.56 82 VAL A O 1
ATOM 596 N N . ASN A 1 83 ? -6.241 6.590 -4.362 1.00 89.25 83 ASN A N 1
ATOM 597 C CA . ASN A 1 83 ? -4.889 6.298 -4.801 1.00 89.25 83 ASN A CA 1
ATOM 598 C C . ASN A 1 83 ? -4.484 7.283 -5.916 1.00 89.25 83 ASN A C 1
ATOM 600 O O . ASN A 1 83 ? -5.085 7.242 -6.993 1.00 89.25 83 ASN A O 1
ATOM 604 N N . PRO A 1 84 ? -3.442 8.113 -5.727 1.00 86.62 84 PRO A N 1
ATOM 605 C CA . PRO A 1 84 ? -3.027 9.108 -6.721 1.00 86.62 84 PRO A CA 1
ATOM 606 C C . PRO A 1 84 ? -2.455 8.495 -8.012 1.00 86.62 84 PRO A C 1
ATOM 608 O O . PRO A 1 84 ? -2.220 9.206 -8.985 1.00 86.62 84 PRO A O 1
ATOM 611 N N . VAL A 1 85 ? -2.208 7.184 -8.029 1.00 86.44 85 VAL A N 1
ATOM 612 C CA . VAL A 1 85 ? -1.599 6.456 -9.148 1.00 86.44 85 VAL A CA 1
ATOM 613 C C . VAL A 1 85 ? -2.653 5.832 -10.056 1.00 86.44 85 VAL A C 1
ATOM 615 O O . VAL A 1 85 ? -2.519 5.877 -11.275 1.00 86.44 85 VAL A O 1
ATOM 618 N N . THR A 1 86 ? -3.689 5.232 -9.471 1.00 84.88 86 THR A N 1
ATOM 619 C CA . THR A 1 86 ? -4.727 4.480 -10.200 1.00 84.88 86 THR A CA 1
ATOM 620 C C . THR A 1 86 ? -6.098 5.139 -10.161 1.00 84.88 86 THR A C 1
ATOM 622 O O . THR A 1 86 ? -7.014 4.635 -10.806 1.00 84.88 86 THR A O 1
ATOM 625 N N . ALA A 1 87 ? -6.265 6.207 -9.373 1.00 81.19 87 ALA A N 1
ATOM 626 C CA . ALA A 1 87 ? -7.565 6.725 -8.942 1.00 81.19 87 ALA A CA 1
ATOM 627 C C . ALA A 1 87 ? -8.459 5.660 -8.263 1.00 81.19 87 ALA A C 1
ATOM 629 O O . ALA A 1 87 ? -9.665 5.849 -8.126 1.00 81.19 87 ALA A O 1
ATOM 630 N N . GLY A 1 88 ? -7.881 4.529 -7.837 1.00 85.31 88 GLY A N 1
ATOM 631 C CA . GLY A 1 88 ? -8.586 3.467 -7.124 1.00 85.31 88 GLY A CA 1
ATOM 632 C C . GLY A 1 88 ? -8.831 3.815 -5.656 1.00 85.31 88 GLY A C 1
ATOM 633 O O . GLY A 1 88 ? -8.150 4.667 -5.085 1.00 85.31 88 GLY A O 1
ATOM 634 N N . ALA A 1 89 ? -9.781 3.127 -5.024 1.00 88.06 89 ALA A N 1
ATOM 635 C CA . ALA A 1 89 ? -10.053 3.310 -3.603 1.00 88.06 89 ALA A CA 1
ATOM 636 C C . ALA A 1 89 ? -8.863 2.868 -2.734 1.00 88.06 89 ALA A C 1
ATOM 638 O O . ALA A 1 89 ? -8.147 1.903 -3.037 1.00 88.06 89 ALA A O 1
ATOM 639 N N . VAL A 1 90 ? -8.671 3.574 -1.625 1.00 92.94 90 VAL A N 1
ATOM 640 C CA . VAL A 1 90 ? -7.877 3.082 -0.500 1.00 92.94 90 VAL A CA 1
ATOM 641 C C . VAL A 1 90 ? -8.780 2.191 0.352 1.00 92.94 90 VAL A C 1
ATOM 643 O O . VAL A 1 90 ? -9.911 2.563 0.653 1.00 92.94 90 VAL A O 1
ATOM 646 N N . MET A 1 91 ? -8.295 1.003 0.705 1.00 94.12 91 MET A N 1
ATOM 647 C CA . MET A 1 91 ? -9.068 -0.040 1.379 1.00 94.12 91 MET A CA 1
ATOM 648 C C . MET A 1 91 ? -8.499 -0.334 2.763 1.00 94.12 91 MET A C 1
ATOM 650 O O . MET A 1 91 ? -7.296 -0.208 2.995 1.00 94.12 91 MET A O 1
ATOM 654 N N . LEU A 1 92 ? -9.362 -0.789 3.665 1.00 94.31 92 LEU A N 1
ATOM 655 C CA . LEU A 1 92 ? -8.993 -1.291 4.982 1.00 94.31 92 LEU A CA 1
ATOM 656 C C . LEU A 1 92 ? -9.026 -2.815 4.951 1.00 94.31 92 LEU A C 1
ATOM 658 O O . LEU A 1 92 ? -10.047 -3.414 4.616 1.00 94.31 92 LEU A O 1
ATOM 662 N N . VAL A 1 93 ? -7.914 -3.459 5.285 1.00 94.94 93 VAL A N 1
ATOM 663 C CA . VAL A 1 93 ? -7.753 -4.906 5.117 1.00 94.94 93 VAL A CA 1
ATOM 664 C C . VAL A 1 93 ? -7.210 -5.581 6.371 1.00 94.94 93 VAL A C 1
ATOM 666 O O . VAL A 1 93 ? -6.524 -4.973 7.196 1.00 94.94 93 VAL A O 1
ATOM 669 N N . THR A 1 94 ? -7.547 -6.857 6.529 1.00 94.38 94 THR A N 1
ATOM 670 C CA . THR A 1 94 ? -7.029 -7.725 7.598 1.00 94.38 94 THR A CA 1
ATOM 671 C C . THR A 1 94 ? -5.628 -8.262 7.266 1.00 94.38 94 THR A C 1
ATOM 673 O O . THR A 1 94 ? -5.122 -8.053 6.162 1.00 94.38 94 THR A O 1
ATOM 676 N N . ASP A 1 95 ? -5.018 -9.040 8.172 1.00 91.12 95 ASP A N 1
ATOM 677 C CA . ASP A 1 95 ? -3.755 -9.757 7.904 1.00 91.12 95 ASP A CA 1
ATOM 678 C C . ASP A 1 95 ? -3.841 -10.695 6.683 1.00 91.12 95 ASP A C 1
ATOM 680 O O . ASP A 1 95 ? -2.844 -10.958 6.016 1.00 91.12 95 ASP A O 1
ATOM 684 N N . ALA A 1 96 ? -5.037 -11.190 6.355 1.00 89.06 96 ALA A N 1
ATOM 685 C CA . ALA A 1 96 ? -5.269 -12.039 5.187 1.00 89.06 96 ALA A CA 1
ATOM 686 C C . ALA A 1 96 ? -5.511 -11.237 3.889 1.00 89.06 96 ALA A C 1
ATOM 688 O O . ALA A 1 96 ? -5.748 -11.826 2.837 1.00 89.06 96 ALA A O 1
ATOM 689 N N . GLY A 1 97 ? -5.494 -9.900 3.946 1.00 85.44 97 GLY A N 1
ATOM 690 C CA . GLY A 1 97 ? -5.836 -9.032 2.813 1.00 85.44 97 GLY A CA 1
ATOM 691 C C . GLY A 1 97 ? -7.334 -8.982 2.492 1.00 85.44 97 GLY A C 1
ATOM 692 O O . GLY A 1 97 ? -7.727 -8.519 1.425 1.00 85.44 97 GLY A O 1
ATOM 693 N N . VAL A 1 98 ? -8.188 -9.452 3.404 1.00 86.19 98 VAL A N 1
ATOM 694 C CA . VAL A 1 98 ? -9.647 -9.414 3.240 1.00 86.19 98 VAL A CA 1
ATOM 695 C C . VAL A 1 98 ? -10.160 -8.019 3.590 1.00 86.19 98 VAL A C 1
ATOM 697 O O . VAL A 1 98 ? -9.794 -7.485 4.632 1.00 86.19 98 VAL A O 1
ATOM 700 N N . SER A 1 99 ? -11.017 -7.452 2.737 1.00 84.12 99 SER A N 1
ATOM 701 C CA . SER A 1 99 ? -11.557 -6.087 2.849 1.00 84.12 99 SER A CA 1
ATOM 702 C C . SER A 1 99 ? -13.066 -6.045 3.135 1.00 84.12 99 SER A C 1
ATOM 704 O O . SER A 1 99 ? -13.731 -5.074 2.794 1.00 84.12 99 SER A O 1
ATOM 706 N N . SER A 1 100 ? -13.651 -7.128 3.648 1.00 84.38 100 SER A N 1
ATOM 707 C CA . SER A 1 100 ? -15.108 -7.240 3.842 1.00 84.38 100 SER A CA 1
ATOM 708 C C . SER A 1 100 ? -15.523 -7.770 5.212 1.00 84.38 100 SER A C 1
ATOM 710 O O . SER A 1 100 ? -16.688 -7.662 5.583 1.00 84.38 100 SER A O 1
ATOM 712 N N . THR A 1 101 ? -14.597 -8.371 5.960 1.00 85.81 101 THR A N 1
ATOM 713 C CA . THR A 1 101 ? -14.875 -8.998 7.255 1.00 85.81 101 THR A CA 1
ATOM 714 C C . THR A 1 101 ? -13.644 -8.949 8.148 1.00 85.81 101 THR A C 1
ATOM 716 O O . THR A 1 101 ? -12.529 -9.149 7.663 1.00 85.81 101 THR A O 1
ATOM 719 N N . GLY A 1 102 ? -13.857 -8.797 9.456 1.00 90.44 102 GLY A N 1
ATOM 720 C CA . GLY A 1 102 ? -12.797 -8.780 10.465 1.00 90.44 102 GLY A CA 1
ATOM 721 C C . GLY A 1 102 ? -12.313 -7.372 10.804 1.00 90.44 102 GLY A C 1
ATOM 722 O O . GLY A 1 102 ? -12.850 -6.382 10.316 1.00 90.44 102 GLY A O 1
ATOM 723 N N . ILE A 1 103 ? -11.309 -7.294 11.674 1.00 92.25 103 ILE A N 1
ATOM 724 C CA . ILE A 1 103 ? -10.725 -6.031 12.136 1.00 92.25 103 ILE A CA 1
ATOM 725 C C . ILE A 1 103 ? -9.660 -5.573 11.140 1.00 92.25 103 ILE A C 1
ATOM 727 O O . ILE A 1 103 ? -8.761 -6.345 10.793 1.00 92.25 103 ILE A O 1
ATOM 731 N N . ALA A 1 104 ? -9.752 -4.320 10.698 1.00 93.88 104 ALA A N 1
ATOM 732 C CA . ALA A 1 104 ? -8.745 -3.716 9.842 1.00 93.88 104 ALA A CA 1
ATOM 733 C C . ALA A 1 104 ? -7.414 -3.600 10.592 1.00 93.88 104 ALA A C 1
ATOM 735 O O . ALA A 1 104 ? -7.351 -3.055 11.693 1.00 93.88 104 ALA A O 1
ATOM 736 N N . ARG A 1 105 ? -6.348 -4.105 9.975 1.00 94.06 105 ARG A N 1
ATOM 737 C CA . ARG A 1 105 ? -4.972 -4.007 10.485 1.00 94.06 105 ARG A CA 1
ATOM 738 C C . ARG A 1 105 ? -4.045 -3.280 9.536 1.00 94.06 105 ARG A C 1
ATOM 740 O O . ARG A 1 105 ? -3.020 -2.766 9.959 1.00 94.06 105 ARG A O 1
ATOM 747 N N . PHE A 1 106 ? -4.424 -3.200 8.268 1.00 95.06 106 PHE A N 1
ATOM 748 C CA . PHE A 1 106 ? -3.666 -2.493 7.260 1.00 95.06 106 PHE A CA 1
ATOM 749 C C . PHE A 1 106 ? -4.581 -1.578 6.465 1.00 95.06 106 PHE A C 1
ATOM 751 O O . PHE A 1 106 ? -5.725 -1.917 6.162 1.00 95.06 106 PHE A O 1
ATOM 758 N N . VAL A 1 107 ? -4.043 -0.433 6.080 1.00 95.12 107 VAL A N 1
ATOM 759 C CA . VAL A 1 107 ? -4.552 0.351 4.966 1.00 95.12 107 VAL A CA 1
ATOM 760 C C . VAL A 1 107 ? -3.794 -0.104 3.732 1.00 95.12 107 VAL A C 1
ATOM 762 O O . VAL A 1 107 ? -2.565 -0.114 3.739 1.00 95.12 107 VAL A O 1
ATOM 765 N N . ALA A 1 108 ? -4.500 -0.485 2.677 1.00 95.00 108 ALA A N 1
ATOM 766 C CA . ALA A 1 108 ? -3.887 -0.995 1.465 1.00 95.00 108 ALA A CA 1
ATOM 767 C C . ALA A 1 108 ? -4.506 -0.381 0.212 1.00 95.00 108 ALA A C 1
ATOM 769 O O . ALA A 1 108 ? -5.677 -0.003 0.179 1.00 95.00 108 ALA A O 1
ATOM 770 N N . SER A 1 109 ? -3.716 -0.307 -0.854 1.00 94.44 109 SER A N 1
ATOM 771 C CA . SER A 1 109 ? -4.209 0.077 -2.169 1.00 94.44 109 SER A CA 1
ATOM 772 C C . SER A 1 109 ? -3.522 -0.710 -3.275 1.00 94.44 109 SER A C 1
ATOM 774 O O . SER A 1 109 ? -2.356 -1.099 -3.170 1.00 94.44 109 SER A O 1
ATOM 776 N N . LYS A 1 110 ? -4.275 -0.941 -4.351 1.00 92.75 110 LYS A N 1
ATOM 777 C CA . LYS A 1 110 ? -3.810 -1.662 -5.529 1.00 92.75 110 LYS A CA 1
ATOM 778 C C . LYS A 1 110 ? -2.968 -0.754 -6.419 1.00 92.75 110 LYS A C 1
ATOM 780 O O . LYS A 1 110 ? -3.350 0.371 -6.742 1.00 92.75 110 LYS A O 1
ATOM 785 N N . LEU A 1 111 ? -1.850 -1.299 -6.865 1.00 91.75 111 LEU A N 1
ATOM 786 C CA . LEU A 1 111 ? -0.935 -0.703 -7.823 1.00 91.75 111 LEU A CA 1
ATOM 787 C C . LEU A 1 111 ? -1.084 -1.379 -9.195 1.00 91.75 111 LEU A C 1
ATOM 789 O O . LEU A 1 111 ? -1.415 -2.568 -9.255 1.00 91.75 111 LEU A O 1
ATOM 793 N N . PRO A 1 112 ? -0.815 -0.669 -10.305 1.00 86.81 112 PRO A N 1
ATOM 794 C CA . PRO A 1 112 ? -0.756 -1.289 -11.624 1.00 86.81 112 PRO A CA 1
ATOM 795 C C . PRO A 1 112 ? 0.372 -2.323 -11.686 1.00 86.81 112 PRO A C 1
ATOM 797 O O . PRO A 1 112 ? 1.433 -2.139 -11.089 1.00 86.81 112 PRO A O 1
ATOM 800 N N . THR A 1 113 ? 0.181 -3.375 -12.481 1.00 80.00 113 THR A N 1
ATOM 801 C CA . THR A 1 113 ? 1.183 -4.435 -12.696 1.00 80.00 113 THR A CA 1
ATOM 802 C C . THR A 1 113 ? 2.490 -3.927 -13.300 1.00 80.00 113 THR A C 1
ATOM 804 O O . THR A 1 113 ? 3.535 -4.536 -13.101 1.00 80.00 113 THR A O 1
ATOM 807 N N . GLU A 1 114 ? 2.445 -2.800 -14.007 1.00 79.94 114 GLU A N 1
ATOM 808 C CA . GLU A 1 114 ? 3.606 -2.176 -14.648 1.00 79.94 114 GLU A CA 1
ATOM 809 C C . GLU A 1 114 ? 4.488 -1.382 -13.668 1.00 79.94 114 GLU A C 1
ATOM 811 O O . GLU A 1 114 ? 5.569 -0.943 -14.039 1.00 79.94 114 GLU A O 1
ATOM 816 N N . GLN A 1 115 ? 4.077 -1.215 -12.404 1.00 81.94 115 GLN A N 1
ATOM 817 C CA . GLN A 1 115 ? 4.780 -0.370 -11.428 1.00 81.94 115 GLN A CA 1
ATOM 818 C C . GLN A 1 115 ? 5.571 -1.162 -10.377 1.00 81.94 115 GLN A C 1
ATOM 820 O O . GLN A 1 115 ? 5.635 -0.794 -9.201 1.00 81.94 115 GLN A O 1
ATOM 825 N N . ALA A 1 116 ? 6.219 -2.247 -10.810 1.00 85.88 116 ALA A N 1
ATOM 826 C CA . ALA A 1 116 ? 7.113 -3.042 -9.967 1.00 85.88 116 ALA A CA 1
ATOM 827 C C . ALA A 1 116 ? 8.251 -2.198 -9.360 1.00 85.88 116 ALA A C 1
ATOM 829 O O . ALA A 1 116 ? 8.617 -2.383 -8.198 1.00 85.88 116 ALA A O 1
ATOM 830 N N . GLU A 1 117 ? 8.771 -1.237 -10.124 1.00 88.19 117 GLU A N 1
ATOM 831 C CA . GLU A 1 117 ? 9.805 -0.308 -9.669 1.00 88.19 117 GLU A CA 1
ATOM 832 C C . GLU A 1 117 ? 9.299 0.597 -8.542 1.00 88.19 117 GLU A C 1
ATOM 834 O O . GLU A 1 117 ? 9.936 0.705 -7.494 1.00 88.19 117 GLU A O 1
ATOM 839 N N . MET A 1 118 ? 8.092 1.144 -8.683 1.00 90.31 118 MET A N 1
ATOM 840 C CA . MET A 1 118 ? 7.479 1.949 -7.630 1.00 90.31 118 MET A CA 1
ATOM 841 C C . MET A 1 118 ? 7.259 1.134 -6.349 1.00 90.31 118 MET A C 1
ATOM 843 O O . MET A 1 118 ? 7.504 1.616 -5.246 1.00 90.31 118 MET A O 1
ATOM 847 N N . CYS A 1 119 ? 6.867 -0.133 -6.482 1.00 91.25 119 CYS A N 1
ATOM 848 C CA . CYS A 1 119 ? 6.740 -1.042 -5.347 1.00 91.25 119 CYS A CA 1
ATOM 849 C C . CYS A 1 119 ? 8.082 -1.264 -4.626 1.00 91.25 119 CYS A C 1
ATOM 851 O O . CYS A 1 119 ? 8.142 -1.250 -3.395 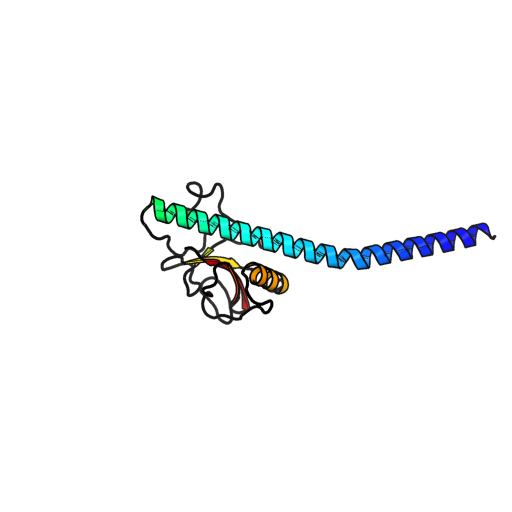1.00 91.25 119 CYS A O 1
ATOM 853 N N . SER A 1 120 ? 9.180 -1.407 -5.378 1.00 91.12 120 SER A N 1
ATOM 854 C CA . SER A 1 120 ? 10.524 -1.505 -4.798 1.00 91.12 120 SER A CA 1
ATOM 855 C C . SER A 1 120 ? 10.927 -0.237 -4.041 1.00 91.12 120 SER A C 1
ATOM 857 O O . SER A 1 120 ? 11.532 -0.324 -2.972 1.00 91.12 120 SER A O 1
ATOM 859 N N . TYR A 1 121 ? 10.536 0.935 -4.549 1.00 90.25 121 TYR A N 1
ATOM 860 C CA . TYR A 1 121 ? 10.781 2.212 -3.892 1.00 90.25 121 TYR A CA 1
ATOM 861 C C . TYR A 1 121 ? 10.013 2.318 -2.568 1.00 90.25 121 TYR A C 1
ATOM 863 O O . TYR A 1 121 ? 10.606 2.637 -1.538 1.00 90.25 121 TYR A O 1
ATOM 871 N N . ILE A 1 122 ? 8.722 1.968 -2.562 1.00 92.50 122 ILE A N 1
ATOM 872 C CA . ILE A 1 122 ? 7.896 1.968 -1.343 1.00 92.50 122 ILE A CA 1
ATOM 873 C C . ILE A 1 122 ? 8.483 1.025 -0.285 1.00 92.50 122 ILE A C 1
ATOM 875 O O . ILE A 1 122 ? 8.562 1.391 0.886 1.00 92.50 122 ILE A O 1
ATOM 879 N N . ASN A 1 123 ? 8.953 -0.162 -0.683 1.00 91.56 123 ASN A N 1
ATOM 880 C CA . ASN A 1 123 ? 9.629 -1.070 0.246 1.00 91.56 123 ASN A CA 1
ATOM 881 C C . ASN A 1 123 ? 10.888 -0.461 0.849 1.00 91.56 123 ASN A C 1
ATOM 883 O O . ASN A 1 123 ? 11.075 -0.552 2.058 1.00 91.56 123 ASN A O 1
ATOM 887 N N . ARG A 1 124 ? 11.736 0.182 0.039 1.00 90.38 124 ARG A N 1
ATOM 888 C CA . ARG A 1 124 ? 12.944 0.851 0.545 1.00 90.38 124 ARG A CA 1
ATOM 889 C C . ARG A 1 124 ? 12.597 1.960 1.536 1.00 90.38 124 ARG A C 1
ATOM 891 O O . ARG A 1 124 ? 13.251 2.060 2.568 1.00 90.38 124 ARG A O 1
ATOM 898 N N . GLN A 1 125 ? 11.549 2.737 1.260 1.00 89.25 125 GLN A N 1
ATOM 899 C CA . GLN A 1 125 ? 11.054 3.761 2.185 1.00 89.25 125 GLN A CA 1
ATOM 900 C C . GLN A 1 125 ? 10.556 3.170 3.511 1.00 89.25 125 GLN A C 1
ATOM 902 O O . GLN A 1 125 ? 10.733 3.774 4.565 1.00 89.25 125 GLN A O 1
ATOM 907 N N . GLY A 1 126 ? 9.998 1.959 3.483 1.00 85.50 126 GLY A N 1
ATOM 908 C CA . GLY A 1 126 ? 9.635 1.204 4.684 1.00 85.50 126 GLY A CA 1
ATOM 909 C C . GLY A 1 126 ? 10.785 0.501 5.403 1.00 85.50 126 GLY A C 1
ATOM 910 O O . GLY A 1 126 ? 10.536 -0.220 6.367 1.00 85.50 126 GLY A O 1
ATOM 911 N N . GLY A 1 127 ? 12.031 0.669 4.947 1.00 86.62 127 GLY A N 1
ATOM 912 C CA . GLY A 1 127 ? 13.196 -0.048 5.476 1.00 86.62 127 GLY A CA 1
ATOM 913 C C . GLY A 1 127 ? 13.300 -1.508 5.013 1.00 86.62 127 GLY A C 1
ATOM 914 O O . GLY A 1 127 ? 14.076 -2.282 5.571 1.00 86.62 127 GLY A O 1
ATOM 915 N N . GLY A 1 128 ? 12.513 -1.901 4.011 1.00 84.56 128 GLY A N 1
ATOM 916 C CA . GLY A 1 128 ? 12.515 -3.223 3.391 1.00 84.56 128 GLY A CA 1
ATOM 917 C C . GLY A 1 128 ? 13.527 -3.382 2.249 1.00 84.56 128 GLY A C 1
ATOM 918 O O . GLY A 1 128 ? 14.284 -2.477 1.898 1.00 84.56 128 GLY A O 1
ATOM 919 N N . SER A 1 129 ? 13.532 -4.575 1.645 1.00 83.69 129 SER A N 1
ATOM 920 C CA . SER A 1 129 ? 14.398 -4.905 0.505 1.00 83.69 129 SER A CA 1
ATOM 921 C C . SER A 1 129 ? 13.924 -4.242 -0.793 1.00 83.69 129 SER A C 1
ATOM 923 O O . SER A 1 129 ? 12.732 -4.042 -1.011 1.00 83.69 129 SER A O 1
ATOM 925 N N . ALA A 1 130 ? 14.859 -3.986 -1.712 1.00 83.88 130 ALA A N 1
ATOM 926 C CA . ALA A 1 130 ? 14.544 -3.584 -3.083 1.00 83.88 130 ALA A CA 1
ATOM 927 C C . ALA A 1 130 ? 13.786 -4.672 -3.868 1.00 83.88 130 ALA A C 1
ATOM 929 O O . ALA A 1 130 ? 13.086 -4.380 -4.832 1.00 83.88 130 ALA A O 1
ATOM 930 N N . THR A 1 131 ? 13.942 -5.938 -3.486 1.00 87.56 131 THR A N 1
ATOM 931 C CA . THR A 1 131 ? 13.199 -7.039 -4.097 1.00 87.56 131 THR A CA 1
ATOM 932 C C . THR A 1 131 ? 11.773 -7.062 -3.564 1.00 87.56 131 THR A C 1
ATOM 934 O O . THR A 1 131 ? 11.559 -7.173 -2.360 1.00 87.56 131 THR A O 1
ATOM 937 N N . VAL A 1 132 ? 10.788 -6.972 -4.463 1.00 88.88 132 VAL A N 1
ATOM 938 C CA . VAL A 1 132 ? 9.372 -7.025 -4.079 1.00 88.88 132 VAL A CA 1
ATOM 939 C C . VAL A 1 132 ? 9.028 -8.439 -3.594 1.00 88.88 132 VAL A C 1
ATOM 941 O O . VAL A 1 132 ? 9.097 -9.380 -4.393 1.00 88.88 132 VAL A O 1
ATOM 944 N N . PRO A 1 133 ? 8.648 -8.621 -2.317 1.00 90.56 133 PRO A N 1
ATOM 945 C CA . PRO A 1 133 ? 8.277 -9.929 -1.805 1.00 90.56 133 PRO A CA 1
ATOM 946 C C . PRO A 1 133 ? 6.949 -10.376 -2.416 1.00 90.56 133 PRO A C 1
ATOM 948 O O . PRO A 1 133 ? 6.026 -9.579 -2.592 1.00 90.56 133 PRO A O 1
ATOM 951 N N . SER A 1 134 ? 6.850 -11.668 -2.728 1.00 91.69 134 SER A N 1
ATOM 952 C CA . SER A 1 134 ? 5.578 -12.296 -3.088 1.00 91.69 134 SER A CA 1
ATOM 953 C C . SER A 1 134 ? 4.952 -12.900 -1.838 1.00 91.69 134 SER A C 1
ATOM 955 O O . SER A 1 134 ? 5.623 -13.636 -1.118 1.00 91.69 134 SER A O 1
ATOM 957 N N . VAL A 1 135 ? 3.693 -12.569 -1.562 1.00 91.94 135 VAL A N 1
ATOM 958 C CA . VAL A 1 135 ? 3.043 -12.885 -0.285 1.00 91.94 135 VAL A CA 1
ATOM 959 C C . VAL A 1 135 ? 1.665 -13.504 -0.489 1.00 91.94 135 VAL A C 1
ATOM 961 O O . VAL A 1 135 ? 1.023 -13.295 -1.519 1.00 91.94 135 VAL A O 1
ATOM 964 N N . THR A 1 136 ? 1.228 -14.307 0.475 1.00 90.94 136 THR A N 1
ATOM 965 C CA . THR A 1 136 ? -0.146 -14.835 0.585 1.00 90.94 136 THR A CA 1
ATOM 966 C C . THR A 1 136 ? -0.929 -14.163 1.719 1.00 90.94 136 THR A C 1
ATOM 968 O O . THR A 1 136 ? -2.144 -14.310 1.803 1.00 90.94 136 THR A O 1
ATOM 971 N N . THR A 1 137 ? -0.234 -13.415 2.581 1.00 90.94 137 THR A N 1
ATOM 972 C CA . THR A 1 137 ? -0.757 -12.652 3.723 1.00 90.94 137 THR A CA 1
ATOM 973 C C . THR A 1 137 ? -0.038 -11.306 3.808 1.00 90.94 137 THR A C 1
ATOM 975 O O . THR A 1 137 ? 1.098 -11.182 3.346 1.00 90.94 137 THR A O 1
ATOM 978 N N . MET A 1 138 ? -0.669 -10.295 4.406 1.00 89.31 138 MET A N 1
ATOM 979 C CA . MET A 1 138 ? -0.060 -8.977 4.581 1.00 89.31 138 MET A CA 1
ATOM 980 C C . MET A 1 138 ? 1.191 -9.066 5.471 1.00 89.31 138 MET A C 1
ATOM 982 O O . MET A 1 138 ? 1.146 -9.698 6.534 1.00 89.31 138 MET A O 1
ATOM 986 N N . PRO A 1 139 ? 2.322 -8.465 5.064 1.00 88.00 139 PRO A N 1
ATOM 987 C CA . PRO A 1 139 ? 3.526 -8.448 5.884 1.00 88.00 139 PRO A CA 1
ATOM 988 C C . PRO A 1 139 ? 3.329 -7.611 7.147 1.00 88.00 139 PRO A C 1
ATOM 990 O O . PRO A 1 139 ? 2.669 -6.581 7.122 1.00 88.00 139 PRO A O 1
ATOM 993 N N . GLN A 1 140 ? 3.998 -7.990 8.234 1.00 84.88 140 GLN A N 1
ATOM 994 C CA . GLN A 1 140 ? 3.960 -7.267 9.515 1.00 84.88 140 GLN A CA 1
ATOM 995 C C . GLN A 1 140 ? 4.839 -5.996 9.527 1.00 84.88 140 GLN A C 1
ATOM 997 O O . GLN A 1 140 ? 5.212 -5.498 10.586 1.00 84.88 140 GLN A O 1
ATOM 1002 N N . GLN A 1 141 ? 5.240 -5.494 8.356 1.00 84.25 141 GLN A N 1
ATOM 1003 C CA . GLN A 1 141 ? 5.999 -4.249 8.256 1.00 84.25 141 GLN A CA 1
ATOM 1004 C C . GLN A 1 141 ? 5.059 -3.050 8.400 1.00 84.25 141 GLN A C 1
ATOM 1006 O O . GLN A 1 141 ? 3.911 -3.092 7.961 1.00 84.25 141 GLN A O 1
ATOM 1011 N N . VAL A 1 142 ? 5.560 -1.962 8.992 1.00 88.50 142 VAL A N 1
ATOM 1012 C CA . VAL A 1 142 ? 4.762 -0.744 9.207 1.00 88.50 142 VAL A CA 1
ATOM 1013 C C . VAL A 1 142 ? 4.324 -0.135 7.882 1.00 88.50 142 VAL A C 1
ATOM 1015 O O . VAL A 1 142 ? 3.199 0.326 7.774 1.00 88.50 142 VAL A O 1
ATOM 1018 N N . VAL A 1 143 ? 5.185 -0.144 6.870 1.00 93.38 143 VAL A N 1
ATOM 1019 C CA . VAL A 1 143 ? 4.860 0.303 5.516 1.00 93.38 143 VAL A CA 1
ATOM 1020 C C . VAL A 1 143 ? 5.654 -0.527 4.526 1.00 93.38 143 VAL A C 1
ATOM 1022 O O . VAL A 1 143 ? 6.797 -0.895 4.795 1.00 93.38 143 VAL A O 1
ATOM 1025 N N . GLY A 1 144 ? 5.055 -0.823 3.383 1.00 94.00 144 GLY A N 1
ATOM 1026 C CA . GLY A 1 144 ? 5.747 -1.537 2.330 1.00 94.00 144 GLY A CA 1
ATOM 1027 C C . GLY A 1 144 ? 4.875 -1.758 1.114 1.00 94.00 144 GLY A C 1
ATOM 1028 O O . GLY A 1 144 ? 3.773 -1.223 0.976 1.00 94.00 144 GLY A O 1
ATOM 1029 N N . CYS A 1 145 ? 5.402 -2.558 0.204 1.00 93.56 145 CYS A N 1
ATOM 1030 C CA . CYS A 1 145 ? 4.692 -3.011 -0.965 1.00 93.56 145 CYS A CA 1
ATOM 1031 C C . CYS A 1 145 ? 5.000 -4.483 -1.253 1.00 93.56 145 CYS A C 1
ATOM 1033 O O . CYS A 1 145 ? 6.142 -4.931 -1.193 1.00 93.56 145 CYS A O 1
ATOM 1035 N N . ALA A 1 146 ? 3.978 -5.270 -1.555 1.00 93.56 146 ALA A N 1
ATOM 1036 C CA . ALA A 1 146 ? 4.133 -6.692 -1.821 1.00 93.56 146 ALA A CA 1
ATOM 1037 C C . ALA A 1 146 ? 3.363 -7.093 -3.074 1.00 93.56 146 ALA A C 1
ATOM 1039 O O . ALA A 1 146 ? 2.398 -6.441 -3.466 1.00 93.56 146 ALA A O 1
ATOM 1040 N N . ARG A 1 147 ? 3.793 -8.184 -3.703 1.00 94.31 147 ARG A N 1
ATOM 1041 C CA . ARG A 1 147 ? 3.068 -8.802 -4.808 1.00 94.31 147 ARG A CA 1
ATOM 1042 C C . ARG A 1 147 ? 2.210 -9.939 -4.268 1.00 94.31 147 ARG A C 1
ATOM 1044 O O . ARG A 1 147 ? 2.723 -10.835 -3.602 1.00 94.31 147 ARG A O 1
ATOM 1051 N N . ALA A 1 148 ? 0.923 -9.940 -4.574 1.00 93.19 148 ALA A N 1
ATOM 1052 C CA . ALA A 1 148 ? 0.036 -11.037 -4.218 1.00 93.19 148 ALA A CA 1
ATOM 1053 C C . ALA A 1 148 ? 0.426 -12.292 -5.014 1.00 93.19 148 ALA A C 1
ATOM 1055 O O . ALA A 1 148 ? 0.380 -12.301 -6.242 1.00 93.19 148 ALA A O 1
ATOM 1056 N N . SER A 1 149 ? 0.840 -13.360 -4.337 1.00 92.44 149 SER A N 1
ATOM 1057 C CA . SER A 1 149 ? 1.141 -14.649 -4.985 1.00 92.44 149 SER A CA 1
ATOM 1058 C C . SER A 1 149 ? -0.126 -15.462 -5.283 1.00 92.44 149 SER A C 1
ATOM 1060 O O . SER A 1 149 ? -0.151 -16.259 -6.218 1.00 92.44 149 SER A O 1
ATOM 1062 N N . SER A 1 150 ? -1.193 -15.206 -4.529 1.00 92.25 150 SER A N 1
ATOM 106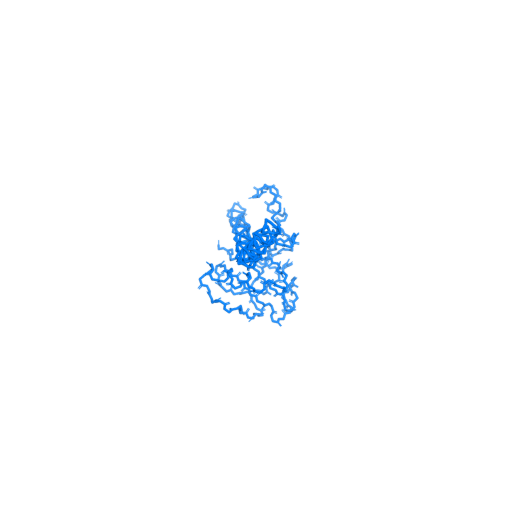3 C CA . SER A 1 150 ? -2.539 -15.756 -4.687 1.00 92.25 150 SER A CA 1
ATOM 1064 C C . SER A 1 150 ? -3.572 -14.639 -4.524 1.00 92.25 150 SER A C 1
ATOM 1066 O O . SER A 1 150 ? -3.228 -13.545 -4.085 1.00 92.25 150 SER A O 1
ATOM 1068 N N . ALA A 1 151 ? -4.840 -14.897 -4.852 1.00 89.69 151 ALA A N 1
ATOM 1069 C CA . ALA A 1 151 ? -5.900 -13.934 -4.560 1.00 89.69 151 ALA A CA 1
ATOM 1070 C C . ALA A 1 151 ? -5.999 -13.694 -3.039 1.00 89.69 151 ALA A C 1
ATOM 1072 O O . ALA A 1 151 ? -6.066 -14.648 -2.263 1.00 89.69 151 ALA A O 1
ATOM 1073 N N . MET A 1 152 ? -5.996 -12.427 -2.632 1.00 88.50 152 MET A N 1
ATOM 1074 C CA . MET A 1 152 ? -6.070 -11.961 -1.247 1.00 88.50 152 MET A CA 1
ATOM 1075 C C . MET A 1 152 ? -7.239 -10.982 -1.128 1.00 88.50 152 MET A C 1
ATOM 1077 O O . MET A 1 152 ? -7.064 -9.777 -1.286 1.00 88.50 152 MET A O 1
ATOM 1081 N N . GLY A 1 153 ? -8.452 -11.498 -0.915 1.00 85.38 153 GLY A N 1
ATOM 1082 C CA . GLY A 1 153 ? -9.656 -10.669 -0.801 1.00 85.38 153 GLY A CA 1
ATOM 1083 C C . GLY A 1 153 ? -9.901 -9.811 -2.047 1.00 85.38 153 GLY A C 1
ATOM 1084 O O . GLY A 1 153 ? -10.270 -10.335 -3.095 1.00 85.38 153 GLY A O 1
ATOM 1085 N N . ALA A 1 154 ? -9.695 -8.497 -1.921 1.00 83.19 154 ALA A N 1
ATOM 1086 C CA . ALA A 1 154 ? -9.859 -7.529 -3.010 1.00 83.19 154 ALA A CA 1
ATOM 1087 C C . ALA A 1 154 ? -8.690 -7.498 -4.014 1.00 83.19 154 ALA A C 1
ATOM 1089 O O . ALA A 1 154 ? -8.786 -6.837 -5.049 1.00 83.19 154 ALA A O 1
ATOM 1090 N N . PHE A 1 155 ? -7.588 -8.193 -3.726 1.00 90.69 155 PHE A N 1
ATOM 1091 C CA . PHE A 1 155 ? -6.403 -8.235 -4.581 1.00 90.69 155 PHE A CA 1
ATOM 1092 C C . PHE A 1 155 ? -6.339 -9.555 -5.349 1.00 90.69 155 PHE A C 1
ATOM 1094 O O . PHE A 1 155 ? -6.416 -10.635 -4.760 1.00 90.69 155 PHE A O 1
ATOM 1101 N N . ALA A 1 156 ? -6.183 -9.485 -6.669 1.00 91.62 156 ALA A N 1
ATOM 1102 C CA . ALA A 1 156 ? -6.002 -10.663 -7.506 1.00 91.62 156 ALA A CA 1
ATOM 1103 C C . ALA A 1 156 ? -4.556 -11.176 -7.426 1.00 91.62 156 ALA A C 1
ATOM 1105 O O . ALA A 1 156 ? -3.627 -10.437 -7.096 1.00 91.62 156 ALA A O 1
ATOM 1106 N N . ALA A 1 157 ? -4.347 -12.449 -7.772 1.00 92.31 157 ALA A N 1
ATOM 1107 C CA . ALA A 1 157 ? -2.999 -12.991 -7.899 1.00 92.31 157 ALA A CA 1
ATOM 1108 C C . ALA A 1 157 ? -2.199 -12.188 -8.941 1.00 92.31 157 ALA A C 1
ATOM 1110 O O . ALA A 1 157 ? -2.662 -11.956 -10.057 1.00 92.31 157 ALA A O 1
ATOM 1111 N N . GLY A 1 158 ? -0.991 -11.776 -8.573 1.00 90.69 158 GLY A N 1
ATOM 1112 C CA . GLY A 1 158 ? -0.097 -10.960 -9.386 1.00 90.69 158 GLY A CA 1
ATOM 1113 C C . GLY A 1 158 ? -0.204 -9.455 -9.145 1.00 90.69 158 GLY A C 1
ATOM 1114 O O . GLY A 1 158 ? 0.700 -8.747 -9.593 1.00 90.69 158 GLY A O 1
ATOM 1115 N N . ASP A 1 159 ? -1.227 -8.980 -8.427 1.00 92.19 159 ASP A N 1
ATOM 1116 C CA . ASP A 1 159 ? -1.381 -7.562 -8.100 1.00 92.19 159 ASP A CA 1
ATOM 1117 C C . ASP A 1 159 ? -0.269 -7.081 -7.163 1.00 92.19 159 ASP A C 1
ATOM 1119 O O . ASP A 1 159 ? 0.156 -7.792 -6.248 1.00 92.19 159 ASP A O 1
ATOM 1123 N N . TYR A 1 160 ? 0.181 -5.846 -7.374 1.00 93.38 160 TYR A N 1
ATOM 1124 C CA . TYR A 1 160 ? 1.044 -5.147 -6.430 1.00 93.38 160 TYR A CA 1
ATOM 1125 C C . TYR A 1 160 ? 0.178 -4.379 -5.435 1.00 93.38 160 TYR A C 1
ATOM 1127 O O . TYR A 1 160 ? -0.799 -3.724 -5.806 1.00 93.38 160 TYR A O 1
ATOM 1135 N N . ILE A 1 161 ? 0.538 -4.466 -4.163 1.00 93.69 161 ILE A N 1
ATOM 1136 C CA . ILE A 1 161 ? -0.228 -3.919 -3.053 1.00 93.69 161 ILE A CA 1
ATOM 1137 C C . ILE A 1 161 ? 0.706 -3.031 -2.249 1.00 93.69 161 ILE A C 1
ATOM 1139 O O . ILE A 1 161 ? 1.646 -3.538 -1.643 1.00 93.69 161 ILE A O 1
ATOM 1143 N N . ALA A 1 162 ? 0.443 -1.726 -2.228 1.00 94.50 162 ALA A N 1
ATOM 1144 C CA . ALA A 1 162 ? 1.044 -0.838 -1.239 1.00 94.50 162 ALA A CA 1
ATOM 1145 C C . ALA A 1 162 ? 0.221 -0.930 0.041 1.00 94.50 162 ALA A C 1
ATOM 1147 O O . ALA A 1 162 ? -1.009 -0.867 -0.023 1.00 94.50 162 ALA A O 1
ATOM 1148 N N . TYR A 1 163 ? 0.882 -1.066 1.183 1.00 94.75 163 TYR A N 1
ATOM 1149 C CA . TYR A 1 163 ? 0.213 -1.215 2.466 1.00 94.75 163 TYR A CA 1
ATOM 1150 C C . TYR A 1 163 ? 0.912 -0.417 3.567 1.00 94.75 163 TYR A C 1
ATOM 1152 O O . TYR A 1 163 ? 2.112 -0.139 3.506 1.00 94.75 163 TYR A O 1
ATOM 1160 N N . MET A 1 164 ? 0.137 -0.065 4.588 1.00 95.25 164 MET A N 1
ATOM 1161 C CA . MET A 1 164 ? 0.609 0.521 5.833 1.00 95.25 164 MET A CA 1
ATOM 1162 C C . MET A 1 164 ? -0.158 -0.074 7.014 1.00 95.25 164 MET A C 1
ATOM 1164 O O . MET A 1 164 ? -1.377 -0.213 6.948 1.00 95.25 164 MET A O 1
ATOM 1168 N N . SER A 1 165 ? 0.551 -0.431 8.081 1.00 94.25 165 SER A N 1
ATOM 1169 C CA . SER A 1 165 ? -0.022 -0.955 9.321 1.00 94.25 165 SER A CA 1
ATOM 1170 C C . SER A 1 165 ? -0.797 0.123 10.076 1.00 94.25 165 SER A C 1
ATOM 1172 O O . SER A 1 165 ? -0.370 1.276 10.165 1.00 94.25 165 SER A O 1
ATOM 1174 N N . ILE A 1 166 ? -1.922 -0.285 10.647 1.00 92.44 166 ILE A N 1
ATOM 1175 C CA . ILE A 1 166 ? -2.739 0.468 11.595 1.00 92.44 166 ILE A CA 1
ATOM 1176 C C . ILE A 1 166 ? -2.304 -0.014 12.984 1.00 92.44 166 ILE A C 1
ATOM 1178 O O . ILE A 1 166 ? -2.484 -1.189 13.306 1.00 92.44 166 ILE A O 1
ATOM 1182 N N . ASN A 1 167 ? -1.676 0.866 13.766 1.00 79.44 167 ASN A N 1
ATOM 1183 C CA . ASN A 1 167 ? -1.165 0.555 15.110 1.00 79.44 167 ASN A CA 1
ATOM 1184 C C . ASN A 1 167 ? -2.091 1.059 16.208 1.00 79.44 167 ASN A C 1
ATOM 1186 O O . ASN A 1 167 ? -2.389 2.273 16.162 1.00 79.44 167 ASN A O 1
#

Radius of gyration: 22.24 Å; chains: 1; bounding box: 48×47×73 Å

Secondary structure (DSSP, 8-state):
-HHHHHHHHHHHHHHHHHHHHHHHHHHHHHHHHHHHHHHHHHHHHHHHHHHHHHHHHHTTSPPBPBS--GGGTTTT-SS--B-TTT-PBPEEE-TT--SSSSB--EEEEEE-TT-HHHHHHHHHHTT--SSPPEESS--SSSEEEEEESS-BTTBPTT-EEEEEE--

Sequence (167 aa):
MANVLLGIVGIVLFVGLSLAGASYFGPLTSDAMTEARASGLIQTLSTTAKAVNVRNREQETMTSASANTSELAPDFLEETPVNPVTAGAVMLVTDAGVSSTGIARFVASKLPTEQAEMCSYINRQGGGSATVPSVTTMPQQVVGCARASSAMGAFAAGDYIAYMSIN